Protein AF-A0A418GSA9-F1 (afdb_monomer_lite)

Radius of gyration: 34.14 Å; chains: 1; bounding box: 65×66×80 Å

Sequence (102 aa):
MEKENITLDPRSSFTPSSSADIPVPPDGLVQRSTRIKRIQTTAMLLLFFAAVINYLDRSSLSVANLTIREELGLSATEIGALLSVFSLAYGIAQLPCGPLLD

Foldseek 3Di:
DDDDDPPPDPPPPPDPPPPVPPPPPPPPPCPPPPVNVVVVVVVVVVVVVVVVVVVCVLVCLVVVLVVCCVVVVDDPVVSVVVNVVVVVVVVVVCVVVVVVVD

Organism: Escherichia coli (NCBI:txid562)

Structure (mmCIF, N/CA/C/O backbone):
data_AF-A0A418GSA9-F1
#
_entry.id   AF-A0A418GSA9-F1
#
loop_
_atom_site.group_PDB
_atom_site.id
_atom_site.type_symbol
_atom_site.label_atom_id
_atom_site.label_alt_id
_atom_site.label_comp_id
_atom_site.label_asym_id
_atom_site.label_entity_id
_atom_site.label_seq_id
_atom_site.pdbx_PDB_ins_code
_atom_site.Cartn_x
_atom_site.Cartn_y
_atom_site.Cartn_z
_atom_site.occupancy
_atom_site.B_iso_or_equiv
_atom_site.auth_seq_id
_atom_site.auth_comp_id
_atom_site.auth_asym_id
_atom_site.auth_atom_id
_atom_site.pdbx_PDB_model_num
ATOM 1 N N . MET A 1 1 ? 45.984 55.082 -46.504 1.00 47.91 1 MET A N 1
ATOM 2 C CA . MET A 1 1 ? 45.108 54.362 -45.553 1.00 47.91 1 MET A CA 1
ATOM 3 C C . MET A 1 1 ? 43.956 53.827 -46.385 1.00 47.91 1 MET A C 1
ATOM 5 O O . MET A 1 1 ? 42.932 54.482 -46.522 1.00 47.91 1 MET A O 1
ATOM 9 N N . GLU A 1 2 ? 44.235 52.751 -47.119 1.00 48.28 2 GLU A N 1
ATOM 10 C CA . GLU A 1 2 ? 43.437 52.297 -48.262 1.00 48.28 2 GLU A CA 1
ATOM 11 C C . GLU A 1 2 ? 42.795 50.949 -47.935 1.00 48.28 2 GLU A C 1
ATOM 13 O O . GLU A 1 2 ? 43.382 50.121 -47.245 1.00 48.28 2 GLU A O 1
ATOM 18 N N . LYS A 1 3 ? 41.531 50.845 -48.332 1.00 48.69 3 LYS A N 1
ATOM 19 C CA . LYS A 1 3 ? 40.475 49.972 -47.822 1.00 48.69 3 LYS A CA 1
ATOM 20 C C . LYS A 1 3 ? 40.760 48.498 -48.132 1.00 48.69 3 LYS A C 1
ATOM 22 O O . LYS A 1 3 ? 41.069 48.176 -49.276 1.00 48.69 3 LYS A O 1
ATOM 27 N N . GLU A 1 4 ? 40.601 47.610 -47.146 1.00 54.16 4 GLU A N 1
ATOM 28 C CA . GLU A 1 4 ? 40.565 46.165 -47.399 1.00 54.16 4 GLU A CA 1
ATOM 29 C C . GLU A 1 4 ? 39.392 45.850 -48.329 1.00 54.16 4 GLU A C 1
ATOM 31 O O . GLU A 1 4 ? 38.221 45.978 -47.967 1.00 54.16 4 GLU A O 1
ATOM 36 N N . ASN A 1 5 ? 39.722 45.485 -49.563 1.00 46.69 5 ASN A N 1
ATOM 37 C CA . ASN A 1 5 ? 38.754 45.049 -50.548 1.00 46.69 5 ASN A CA 1
ATOM 38 C C . ASN A 1 5 ? 38.478 43.564 -50.296 1.00 46.69 5 ASN A C 1
ATOM 40 O O . ASN A 1 5 ? 39.300 42.706 -50.611 1.00 46.69 5 ASN A O 1
ATOM 44 N N . ILE A 1 6 ? 37.334 43.281 -49.676 1.00 60.81 6 ILE A N 1
ATOM 45 C CA . ILE A 1 6 ? 36.838 41.927 -49.432 1.00 60.81 6 ILE A CA 1
ATOM 46 C C . ILE A 1 6 ? 36.522 41.299 -50.792 1.00 60.81 6 ILE A C 1
ATOM 48 O O . ILE A 1 6 ? 35.503 41.600 -51.416 1.00 60.81 6 ILE A O 1
ATOM 52 N N . THR A 1 7 ? 37.416 40.439 -51.268 1.00 56.50 7 THR A N 1
ATOM 53 C CA . THR A 1 7 ? 37.188 39.594 -52.439 1.00 56.50 7 THR A CA 1
ATOM 54 C C . THR A 1 7 ? 36.113 38.570 -52.077 1.00 56.50 7 THR A C 1
ATOM 56 O O . THR A 1 7 ? 36.385 37.575 -51.412 1.00 56.50 7 THR A O 1
ATOM 59 N N . LEU A 1 8 ? 34.865 38.840 -52.461 1.00 55.78 8 LEU A N 1
ATOM 60 C CA . LEU A 1 8 ? 33.783 37.863 -52.387 1.00 55.78 8 LEU A CA 1
ATOM 61 C C . LEU A 1 8 ? 34.070 36.765 -53.416 1.00 55.78 8 LEU A C 1
ATOM 63 O O . LEU A 1 8 ? 33.892 36.972 -54.617 1.00 55.78 8 LEU A O 1
ATOM 67 N N . ASP A 1 9 ? 34.551 35.616 -52.943 1.00 59.00 9 ASP A N 1
ATOM 68 C CA . ASP A 1 9 ? 34.754 34.425 -53.764 1.00 59.00 9 ASP A CA 1
ATOM 69 C C . ASP A 1 9 ? 33.434 34.024 -54.457 1.00 59.00 9 ASP A C 1
ATOM 71 O O . ASP A 1 9 ? 32.467 33.673 -53.775 1.00 59.00 9 ASP A O 1
ATOM 75 N N . PRO A 1 10 ? 33.361 33.986 -55.804 1.00 59.09 10 PRO A N 1
ATOM 76 C CA . PRO A 1 10 ? 32.141 33.631 -56.544 1.00 59.09 10 PRO A CA 1
ATOM 77 C C . PRO A 1 10 ? 31.762 32.141 -56.470 1.00 59.09 10 PRO A C 1
ATOM 79 O O . PRO A 1 10 ? 30.932 31.672 -57.248 1.00 59.09 10 PRO A O 1
ATOM 82 N N . ARG A 1 11 ? 32.418 31.361 -55.601 1.00 53.97 11 ARG A N 1
ATOM 83 C CA . ARG A 1 11 ? 32.346 29.892 -55.568 1.00 53.97 11 ARG A CA 1
ATOM 84 C C . ARG A 1 11 ? 31.685 29.304 -54.323 1.00 53.97 11 ARG A C 1
ATOM 86 O O . ARG A 1 11 ? 31.707 28.089 -54.160 1.00 53.97 11 ARG A O 1
ATOM 93 N N . SER A 1 12 ? 31.030 30.104 -53.486 1.00 59.03 12 SER A N 1
ATOM 94 C CA . SER A 1 12 ? 30.140 29.571 -52.447 1.00 59.03 12 SER A CA 1
ATOM 95 C C . SER A 1 12 ? 28.735 29.320 -53.008 1.00 59.03 12 SER A C 1
ATOM 97 O O . SER A 1 12 ? 27.748 29.942 -52.621 1.00 59.03 12 SER A O 1
ATOM 99 N N . SER A 1 13 ? 28.618 28.380 -53.949 1.00 58.56 13 SER A N 1
ATOM 100 C CA . SER A 1 13 ? 27.308 27.840 -54.310 1.00 58.56 13 SER A CA 1
ATOM 101 C C . SER A 1 13 ? 26.750 27.081 -53.105 1.00 58.56 13 SER A C 1
ATOM 103 O O . SER A 1 13 ? 27.190 25.970 -52.811 1.00 58.56 13 SER A O 1
ATOM 105 N N . PHE A 1 14 ? 25.799 27.690 -52.395 1.00 59.94 14 PHE A N 1
ATOM 106 C CA . PHE A 1 14 ? 24.981 27.012 -51.395 1.00 59.94 14 PHE A CA 1
ATOM 107 C C . PHE A 1 14 ? 24.135 25.962 -52.125 1.00 59.94 14 PHE A C 1
ATOM 109 O O . PHE A 1 14 ? 23.071 26.260 -52.663 1.00 59.94 14 PHE A O 1
ATOM 116 N N . THR A 1 15 ? 24.625 24.727 -52.198 1.00 63.91 15 THR A N 1
ATOM 117 C CA . THR A 1 15 ? 23.783 23.577 -52.518 1.00 63.91 15 THR A CA 1
ATOM 118 C C . THR A 1 15 ? 22.862 23.364 -51.320 1.00 63.91 15 THR A C 1
ATOM 120 O O . THR A 1 15 ? 23.374 23.075 -50.234 1.00 63.91 15 THR A O 1
ATOM 123 N N . PRO A 1 16 ? 21.532 23.518 -51.450 1.00 59.59 16 PRO A N 1
ATOM 124 C CA . PRO A 1 16 ? 20.638 23.120 -50.381 1.00 59.59 16 PRO A CA 1
ATOM 125 C C . PRO A 1 16 ? 20.785 21.604 -50.257 1.00 59.59 16 PRO A C 1
ATOM 127 O O . PRO A 1 16 ? 20.367 20.861 -51.142 1.00 59.59 16 PRO A O 1
ATOM 130 N N . SER A 1 17 ? 21.464 21.152 -49.203 1.00 59.19 17 SER A N 1
ATOM 131 C CA . SER A 1 17 ? 21.478 19.748 -48.806 1.00 59.19 17 SER A CA 1
ATOM 132 C C . SER A 1 17 ? 20.024 19.318 -48.686 1.00 59.19 17 SER A C 1
ATOM 134 O O . SER A 1 17 ? 19.327 19.755 -47.770 1.00 59.19 17 SER A O 1
ATOM 136 N N . SER A 1 18 ? 19.560 18.531 -49.655 1.00 62.50 18 SER A N 1
ATOM 137 C CA . SER A 1 18 ? 18.223 17.963 -49.683 1.00 62.50 18 SER A CA 1
ATOM 138 C C . SER A 1 18 ? 17.946 17.315 -48.330 1.00 62.50 18 SER A C 1
ATOM 140 O O . SER A 1 18 ? 18.618 16.367 -47.931 1.00 62.50 18 SER A O 1
ATOM 142 N N . SER A 1 19 ? 16.956 17.830 -47.605 1.00 60.06 19 SER A N 1
ATOM 143 C CA . SER A 1 19 ? 16.462 17.245 -46.353 1.00 60.06 19 SER A CA 1
ATOM 144 C C . SER A 1 19 ? 15.835 15.856 -46.550 1.00 60.06 19 SER A C 1
ATOM 146 O O . SER A 1 19 ? 15.386 15.249 -45.582 1.00 60.06 19 SER A O 1
ATOM 148 N N . ALA A 1 20 ? 15.811 15.347 -47.788 1.00 61.09 20 ALA A N 1
ATOM 149 C CA . ALA A 1 20 ? 15.297 14.035 -48.157 1.00 61.09 20 ALA A CA 1
ATOM 150 C C . ALA A 1 20 ? 16.267 12.872 -47.874 1.00 61.09 20 ALA A C 1
ATOM 152 O O . ALA A 1 20 ? 15.829 11.726 -47.903 1.00 61.09 20 ALA A O 1
ATOM 153 N N . ASP A 1 21 ? 17.541 13.144 -47.566 1.00 61.12 21 ASP A N 1
ATOM 154 C CA . ASP A 1 21 ? 18.547 12.096 -47.328 1.00 61.12 21 ASP A CA 1
ATOM 155 C C . ASP A 1 21 ? 18.771 11.770 -45.845 1.00 61.12 21 ASP A C 1
ATOM 157 O O . ASP A 1 21 ? 19.687 11.016 -45.523 1.00 61.12 21 ASP A O 1
ATOM 161 N N . ILE A 1 22 ? 17.951 12.290 -44.919 1.00 67.00 22 ILE A N 1
ATOM 162 C CA . ILE A 1 22 ? 17.974 11.775 -43.544 1.00 67.00 22 ILE A CA 1
ATOM 163 C C . ILE A 1 22 ? 17.306 10.399 -43.569 1.00 67.00 22 ILE A C 1
ATOM 165 O O . ILE A 1 22 ? 16.090 10.330 -43.768 1.00 67.00 22 ILE A O 1
ATOM 169 N N . PRO A 1 23 ? 18.050 9.296 -43.350 1.00 68.81 23 PRO A N 1
ATOM 170 C CA . PRO A 1 23 ? 17.449 7.982 -43.257 1.00 68.81 23 PRO A CA 1
ATOM 171 C C . PRO A 1 23 ? 16.645 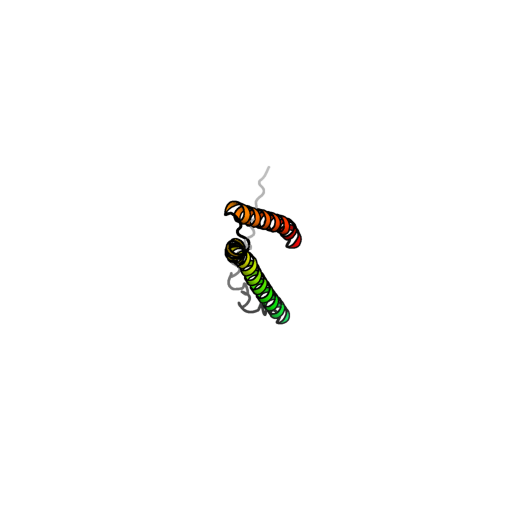7.982 -41.960 1.00 68.81 23 PRO A C 1
ATOM 173 O O . PRO A 1 23 ? 17.207 7.865 -40.871 1.00 68.81 23 PRO A O 1
ATOM 176 N N . VAL A 1 24 ? 15.333 8.189 -42.062 1.00 70.88 24 VAL A N 1
ATOM 177 C CA . VAL A 1 24 ? 14.428 7.985 -40.934 1.00 70.88 24 VAL A CA 1
ATOM 178 C C . VAL A 1 24 ? 14.549 6.504 -40.581 1.00 70.88 24 VAL A C 1
ATOM 180 O O . VAL A 1 24 ? 14.290 5.660 -41.447 1.00 70.88 24 VAL A O 1
ATOM 183 N N . PRO A 1 25 ? 15.005 6.156 -39.364 1.00 70.88 25 PRO A N 1
ATOM 184 C CA . PRO A 1 25 ? 15.058 4.767 -38.947 1.00 70.88 25 PRO A CA 1
ATOM 185 C C . PRO A 1 25 ? 13.658 4.172 -39.127 1.00 70.88 25 PRO A C 1
ATOM 187 O O . PRO A 1 25 ? 12.695 4.805 -38.697 1.00 70.88 25 PRO A O 1
ATOM 190 N N . PRO A 1 26 ? 13.504 3.001 -39.765 1.00 71.12 26 PRO A N 1
ATOM 191 C CA . PRO A 1 26 ? 12.190 2.397 -39.904 1.00 71.12 26 PRO A CA 1
ATOM 192 C C . PRO A 1 26 ? 11.600 2.179 -38.507 1.00 71.12 26 PRO A C 1
ATOM 194 O O . PRO A 1 26 ? 12.207 1.503 -37.666 1.00 71.12 26 PRO A O 1
ATOM 197 N N . ASP A 1 27 ? 10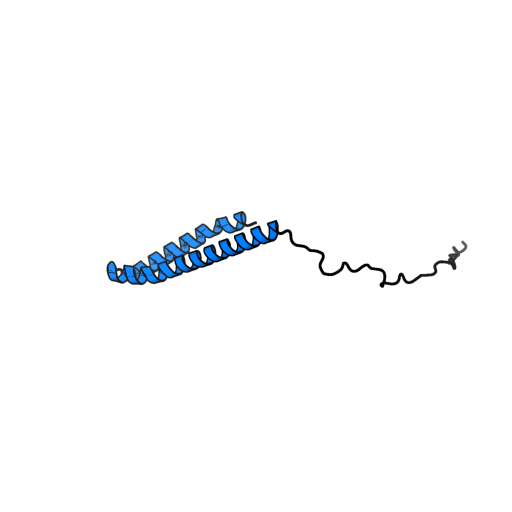.434 2.779 -38.259 1.00 66.00 27 ASP A N 1
ATOM 198 C CA . ASP A 1 27 ? 9.654 2.581 -37.041 1.00 66.00 27 ASP A CA 1
ATOM 199 C C . ASP A 1 27 ? 9.397 1.079 -36.871 1.00 66.00 27 ASP A C 1
ATOM 201 O O . ASP A 1 27 ? 8.585 0.480 -37.574 1.00 66.00 27 ASP A O 1
ATOM 205 N N . GLY A 1 28 ? 10.146 0.432 -35.973 1.00 62.94 28 GLY A N 1
ATOM 206 C CA . GLY A 1 28 ? 10.003 -1.010 -35.751 1.00 62.94 28 GLY A CA 1
ATOM 207 C C . GLY A 1 28 ? 11.225 -1.768 -35.240 1.00 62.94 28 GLY A C 1
ATOM 208 O O . GLY A 1 28 ? 11.080 -2.924 -34.849 1.00 62.94 28 GLY A O 1
ATOM 209 N N . LEU A 1 29 ? 12.416 -1.164 -35.174 1.00 59.22 29 LEU A N 1
ATOM 210 C CA . LEU A 1 29 ? 13.636 -1.897 -34.785 1.00 59.22 29 LEU A CA 1
ATOM 211 C C . LEU A 1 29 ? 13.909 -1.981 -33.274 1.00 59.22 29 LEU A C 1
ATOM 213 O O . LEU A 1 29 ? 14.929 -2.531 -32.862 1.00 59.22 29 LEU A O 1
ATOM 217 N N . VAL A 1 30 ? 12.996 -1.519 -32.414 1.00 61.00 30 VAL A N 1
ATOM 218 C CA . VAL A 1 30 ? 13.095 -1.775 -30.966 1.00 61.00 30 VAL A CA 1
ATOM 219 C C . VAL A 1 30 ? 12.458 -3.128 -30.655 1.00 61.00 30 VAL A C 1
ATOM 221 O O . VAL A 1 30 ? 11.389 -3.236 -30.049 1.00 61.00 30 VAL A O 1
ATOM 224 N N . GLN A 1 31 ? 13.122 -4.202 -31.078 1.00 60.81 31 GLN A N 1
ATOM 225 C CA . GLN A 1 31 ? 12.735 -5.554 -30.699 1.00 60.81 31 GLN A CA 1
ATOM 226 C C . GLN A 1 31 ? 13.069 -5.747 -29.211 1.00 60.81 31 GLN A C 1
ATOM 228 O O . GLN A 1 31 ? 14.167 -6.166 -28.849 1.00 60.81 31 GLN A O 1
ATOM 233 N N . ARG A 1 32 ? 12.136 -5.380 -28.314 1.00 61.94 32 ARG A N 1
ATOM 234 C CA . ARG A 1 32 ? 12.312 -5.575 -26.863 1.00 61.94 32 ARG A CA 1
ATOM 235 C C . ARG A 1 32 ? 12.677 -7.034 -26.598 1.00 61.94 32 ARG A C 1
ATOM 237 O O . ARG A 1 32 ? 11.873 -7.927 -26.877 1.00 61.94 32 ARG A O 1
ATOM 244 N N . SER A 1 33 ? 13.868 -7.247 -26.037 1.00 73.31 33 SER A N 1
ATOM 245 C CA . SER A 1 33 ? 14.385 -8.568 -25.678 1.00 73.31 33 SER A CA 1
ATOM 246 C C . SER A 1 33 ? 13.331 -9.369 -24.907 1.00 73.31 33 SER A C 1
ATOM 248 O O . SER A 1 33 ? 12.698 -8.864 -23.975 1.00 73.31 33 SER A O 1
ATOM 250 N N . THR A 1 34 ? 13.130 -10.631 -25.283 1.00 75.25 34 THR A N 1
ATOM 251 C CA . THR A 1 34 ? 12.159 -11.540 -24.647 1.00 75.25 34 THR A CA 1
ATOM 252 C C . THR A 1 34 ? 12.391 -11.675 -23.141 1.00 75.25 34 THR A C 1
ATOM 254 O O . THR A 1 34 ? 11.432 -11.822 -22.382 1.00 75.25 34 THR A O 1
ATOM 257 N N . ARG A 1 35 ? 13.644 -11.538 -22.684 1.00 75.94 35 ARG A N 1
ATOM 258 C CA . ARG A 1 35 ? 14.005 -11.490 -21.260 1.00 75.94 35 ARG A CA 1
ATOM 259 C C . ARG A 1 35 ? 13.418 -10.261 -20.558 1.00 75.94 35 ARG A C 1
ATOM 261 O O . ARG A 1 35 ? 12.875 -10.396 -19.468 1.00 75.94 35 ARG A O 1
ATOM 268 N N . ILE A 1 36 ? 13.485 -9.088 -21.196 1.00 82.69 36 ILE A N 1
ATOM 269 C CA . ILE A 1 36 ? 12.931 -7.829 -20.667 1.00 82.69 36 ILE A CA 1
ATOM 270 C C . ILE A 1 36 ? 11.410 -7.927 -20.568 1.00 82.69 36 ILE A C 1
ATOM 272 O O . ILE A 1 36 ? 10.846 -7.552 -19.544 1.00 82.69 36 ILE A O 1
ATOM 276 N N . LYS A 1 37 ? 10.749 -8.494 -21.588 1.00 83.06 37 LYS A N 1
ATOM 277 C CA . LYS A 1 37 ? 9.298 -8.730 -21.544 1.00 83.06 37 LYS A CA 1
ATOM 278 C C . LYS A 1 37 ? 8.909 -9.622 -20.365 1.00 83.06 37 LYS A C 1
ATOM 280 O O . LYS A 1 37 ? 8.006 -9.261 -19.628 1.00 83.06 37 LYS A O 1
ATOM 285 N N . ARG A 1 38 ? 9.621 -10.734 -20.138 1.00 83.94 38 ARG A N 1
ATOM 286 C CA . ARG A 1 38 ? 9.354 -11.627 -18.994 1.00 83.94 38 ARG A CA 1
ATOM 287 C C . ARG A 1 38 ? 9.516 -10.912 -17.655 1.00 83.94 38 ARG A C 1
ATOM 289 O O . ARG A 1 38 ? 8.626 -11.011 -16.825 1.00 83.94 38 ARG A O 1
ATOM 296 N N . ILE A 1 39 ? 10.603 -10.161 -17.468 1.00 90.56 39 ILE A N 1
ATOM 297 C CA . ILE A 1 39 ? 10.837 -9.404 -16.228 1.00 90.56 39 ILE A CA 1
ATOM 298 C C . ILE A 1 39 ? 9.733 -8.362 -16.012 1.00 90.56 39 ILE A C 1
ATOM 300 O O . ILE A 1 39 ? 9.202 -8.274 -14.911 1.00 90.56 39 ILE A O 1
ATOM 304 N N . GLN A 1 40 ? 9.335 -7.623 -17.053 1.00 88.19 40 GLN A N 1
ATOM 305 C CA . GLN A 1 40 ? 8.233 -6.660 -16.965 1.00 88.19 40 GLN A CA 1
ATOM 306 C C . GLN A 1 40 ? 6.902 -7.329 -16.630 1.00 88.19 40 GLN A C 1
ATOM 308 O O . GLN A 1 40 ? 6.188 -6.844 -15.761 1.00 88.19 40 GLN A O 1
ATOM 313 N N . THR A 1 41 ? 6.571 -8.449 -17.274 1.00 91.56 41 THR A N 1
ATOM 314 C CA . THR A 1 41 ? 5.336 -9.184 -16.982 1.00 91.56 41 THR A CA 1
ATOM 315 C C . THR A 1 41 ? 5.331 -9.715 -15.550 1.00 91.56 41 THR A C 1
ATOM 317 O O . THR A 1 41 ? 4.330 -9.560 -14.856 1.00 91.56 41 THR A O 1
ATOM 320 N N . THR A 1 42 ? 6.447 -10.273 -15.072 1.00 92.25 42 THR A N 1
ATOM 321 C CA . THR A 1 42 ? 6.571 -10.721 -13.679 1.00 92.25 42 THR A CA 1
ATOM 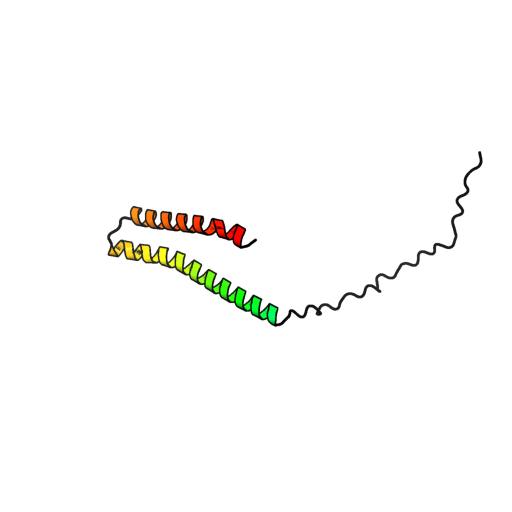322 C C . THR A 1 42 ? 6.454 -9.551 -12.706 1.00 92.25 42 THR A C 1
ATOM 324 O O . THR A 1 42 ? 5.714 -9.653 -11.734 1.00 92.25 42 THR A O 1
ATOM 327 N N . ALA A 1 43 ? 7.117 -8.424 -12.976 1.00 92.88 43 ALA A N 1
ATOM 328 C CA . ALA A 1 43 ? 7.014 -7.227 -12.148 1.00 92.88 43 ALA A CA 1
ATOM 329 C C . ALA A 1 43 ? 5.575 -6.693 -12.104 1.00 92.88 43 ALA A C 1
ATOM 331 O O . ALA A 1 43 ? 5.068 -6.427 -11.023 1.00 92.88 43 ALA A O 1
ATOM 332 N N . MET A 1 44 ? 4.880 -6.608 -13.244 1.00 93.75 44 MET A N 1
ATOM 333 C CA . MET A 1 44 ? 3.477 -6.179 -13.285 1.00 93.75 44 MET A CA 1
ATOM 334 C C . MET A 1 44 ? 2.561 -7.119 -12.502 1.00 93.75 44 MET A C 1
ATOM 336 O O . MET A 1 44 ? 1.690 -6.639 -11.786 1.00 93.75 44 MET A O 1
ATOM 340 N N . LEU A 1 45 ? 2.764 -8.436 -12.596 1.00 95.81 45 LEU A N 1
ATOM 341 C CA . LEU A 1 45 ? 2.006 -9.400 -11.796 1.00 95.81 45 LEU A CA 1
ATOM 342 C C . LEU A 1 45 ? 2.279 -9.222 -10.301 1.00 95.81 45 LEU A C 1
ATOM 344 O O . LEU A 1 45 ? 1.338 -9.182 -9.515 1.00 95.81 45 LEU A O 1
ATOM 348 N N . LEU A 1 46 ? 3.544 -9.068 -9.908 1.00 94.81 46 LEU A N 1
ATOM 349 C CA . LEU A 1 46 ? 3.917 -8.833 -8.513 1.00 94.81 46 LEU A CA 1
ATOM 350 C C . LEU A 1 46 ? 3.322 -7.526 -7.981 1.00 94.81 46 LEU A C 1
ATOM 352 O O . LEU A 1 46 ? 2.741 -7.532 -6.902 1.00 94.81 46 LEU A O 1
ATOM 356 N N . LEU A 1 47 ? 3.400 -6.432 -8.744 1.00 92.44 47 LEU A N 1
ATOM 357 C CA . LEU A 1 47 ? 2.769 -5.157 -8.393 1.00 92.44 47 LEU A CA 1
ATOM 358 C C . LEU A 1 47 ? 1.245 -5.276 -8.313 1.00 92.44 47 LEU A C 1
ATOM 360 O O . LEU A 1 47 ? 0.641 -4.699 -7.415 1.00 92.44 47 LEU A O 1
ATOM 364 N N . PHE A 1 48 ? 0.621 -6.036 -9.213 1.00 94.38 48 PHE A N 1
ATOM 365 C CA . PHE A 1 48 ? -0.817 -6.282 -9.180 1.00 94.38 48 PHE A CA 1
ATOM 366 C C . PHE A 1 48 ? -1.226 -7.022 -7.904 1.00 94.38 48 PHE A C 1
ATOM 368 O O . PHE A 1 48 ? -2.116 -6.566 -7.192 1.00 94.38 48 PHE A O 1
ATOM 375 N N . PHE A 1 49 ? -0.547 -8.120 -7.565 1.00 95.38 49 PHE A N 1
ATOM 376 C CA . PHE A 1 49 ? -0.823 -8.844 -6.324 1.00 95.38 49 PHE A CA 1
ATOM 377 C C . PHE A 1 49 ? -0.509 -8.006 -5.087 1.00 95.38 49 PHE A C 1
ATOM 379 O O . PHE A 1 49 ? -1.298 -8.012 -4.148 1.00 95.38 49 PHE A O 1
ATOM 386 N N . ALA A 1 50 ? 0.586 -7.245 -5.095 1.00 90.62 50 ALA A N 1
ATOM 387 C CA . ALA A 1 50 ? 0.904 -6.315 -4.020 1.00 90.62 50 ALA A CA 1
ATOM 388 C C . ALA A 1 50 ? -0.216 -5.281 -3.836 1.00 90.62 50 ALA A C 1
ATOM 390 O O . ALA A 1 50 ? -0.637 -5.043 -2.710 1.00 90.62 50 ALA A O 1
ATOM 391 N N . ALA A 1 51 ? -0.757 -4.729 -4.925 1.00 88.56 51 ALA A N 1
ATOM 392 C CA . ALA A 1 51 ? -1.884 -3.802 -4.879 1.00 88.56 51 ALA A CA 1
ATOM 393 C C . ALA A 1 51 ? -3.167 -4.465 -4.350 1.00 88.56 51 ALA A C 1
ATOM 395 O O . ALA A 1 51 ? -3.859 -3.878 -3.520 1.00 88.56 51 ALA A O 1
ATOM 396 N N . VAL A 1 52 ?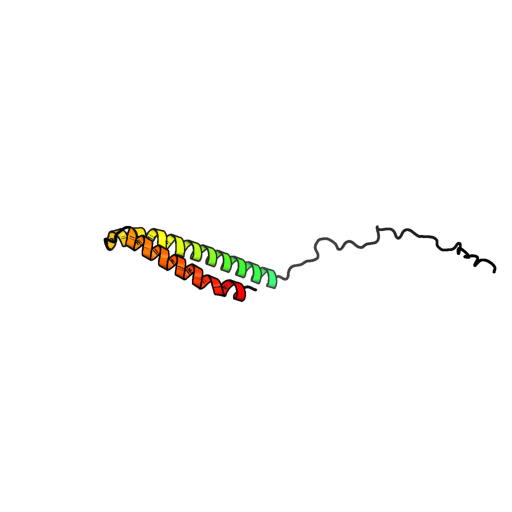 -3.467 -5.698 -4.775 1.00 92.62 52 VAL A N 1
ATOM 397 C CA . VAL A 1 52 ? -4.622 -6.463 -4.274 1.00 92.62 52 VAL A CA 1
ATOM 398 C C . VAL A 1 52 ? -4.486 -6.742 -2.778 1.00 92.62 52 VAL A C 1
ATOM 400 O O . VAL A 1 52 ? -5.420 -6.477 -2.028 1.00 92.62 52 VAL A O 1
ATOM 403 N N . ILE A 1 53 ? -3.331 -7.236 -2.326 1.00 89.50 53 ILE A N 1
ATOM 404 C CA . ILE A 1 53 ? -3.070 -7.506 -0.906 1.00 89.50 53 ILE A CA 1
ATOM 405 C C . ILE A 1 53 ? -3.157 -6.209 -0.103 1.00 89.50 53 ILE A C 1
ATOM 407 O O . ILE A 1 53 ? -3.793 -6.188 0.942 1.00 89.50 53 ILE A O 1
ATOM 411 N N . ASN A 1 54 ? -2.586 -5.116 -0.608 1.00 86.25 54 ASN A N 1
ATOM 412 C CA . ASN A 1 54 ? -2.656 -3.812 0.043 1.00 86.25 54 ASN A CA 1
ATOM 413 C C . ASN A 1 54 ? -4.097 -3.309 0.208 1.00 86.25 54 ASN A C 1
ATOM 415 O O . ASN A 1 54 ? -4.465 -2.765 1.249 1.00 86.25 54 ASN A O 1
ATOM 419 N N . TYR A 1 55 ? -4.929 -3.527 -0.811 1.00 84.50 55 TYR A N 1
ATOM 420 C CA . TYR A 1 55 ? -6.348 -3.206 -0.751 1.00 84.50 55 TYR A CA 1
ATOM 421 C C . TYR A 1 55 ? -7.091 -4.094 0.251 1.00 84.50 55 TYR A C 1
ATOM 423 O O . TYR A 1 55 ? -7.877 -3.592 1.054 1.00 84.50 55 TYR A O 1
ATOM 431 N N . LEU A 1 56 ? -6.819 -5.402 0.233 1.00 82.94 56 LEU A N 1
ATOM 432 C CA . LEU A 1 56 ? -7.417 -6.356 1.161 1.00 82.94 56 LEU A CA 1
ATOM 433 C C . LEU A 1 56 ? -7.000 -6.101 2.605 1.00 82.94 56 LEU A C 1
ATOM 435 O O . LEU A 1 56 ? -7.840 -6.253 3.476 1.00 82.94 56 LEU A O 1
ATOM 439 N N . ASP A 1 57 ? -5.768 -5.684 2.873 1.00 81.62 57 ASP A N 1
ATOM 440 C CA . ASP A 1 57 ? -5.302 -5.328 4.216 1.00 81.62 57 ASP A CA 1
ATOM 441 C C . ASP A 1 57 ? -6.134 -4.166 4.788 1.00 81.62 57 ASP A C 1
ATOM 443 O O . ASP A 1 57 ? -6.764 -4.293 5.839 1.00 81.62 57 ASP A O 1
ATOM 447 N N . ARG A 1 58 ? -6.290 -3.076 4.019 1.00 75.88 58 ARG A N 1
ATOM 448 C CA . ARG A 1 58 ? -7.157 -1.945 4.402 1.00 75.88 58 ARG A CA 1
ATOM 449 C C . ARG A 1 58 ? -8.636 -2.321 4.507 1.00 75.88 58 ARG A C 1
ATOM 451 O O . ARG A 1 58 ? -9.319 -1.872 5.427 1.00 75.88 58 ARG A O 1
ATOM 458 N N . SER A 1 59 ? -9.144 -3.116 3.566 1.00 74.00 59 SER A N 1
ATOM 459 C CA . SER A 1 59 ? -10.550 -3.532 3.533 1.00 74.00 59 SER A CA 1
ATOM 460 C C . SER A 1 59 ? -10.878 -4.487 4.680 1.00 74.00 59 SER A C 1
ATOM 462 O O . SER A 1 59 ? -11.871 -4.288 5.375 1.00 74.00 59 SER A O 1
ATOM 464 N N . SER A 1 60 ? -10.009 -5.462 4.940 1.00 71.44 60 SER A N 1
ATOM 465 C CA . SER A 1 60 ? -10.168 -6.431 6.022 1.00 71.44 60 SER A CA 1
ATOM 466 C C . SER A 1 60 ? -10.103 -5.744 7.370 1.00 71.44 60 SER A C 1
ATOM 468 O O . SER A 1 60 ? -10.929 -6.050 8.212 1.00 71.44 60 SER A O 1
ATOM 470 N N . LEU A 1 61 ? -9.219 -4.764 7.581 1.00 71.00 61 LEU A N 1
ATOM 471 C CA . LEU A 1 61 ? -9.228 -4.001 8.831 1.00 71.00 61 LEU A CA 1
ATOM 472 C C . LEU A 1 61 ? -10.494 -3.164 9.005 1.00 71.00 61 LEU A C 1
ATOM 474 O O . LEU A 1 61 ? -11.038 -3.113 10.103 1.00 71.00 61 LEU A O 1
ATOM 478 N N . SER A 1 62 ? -11.008 -2.560 7.932 1.00 67.12 62 SER A N 1
ATOM 479 C CA . SER A 1 62 ? -12.277 -1.826 7.983 1.00 67.12 62 SER A CA 1
ATOM 480 C C . SER A 1 62 ? -13.482 -2.733 8.272 1.00 67.12 62 SER A C 1
ATOM 482 O O . SER A 1 62 ? -14.418 -2.297 8.939 1.00 67.12 62 SER A O 1
ATOM 484 N N . VAL A 1 63 ? -13.485 -3.968 7.762 1.00 64.50 63 VAL A N 1
ATOM 485 C CA . VAL A 1 63 ? -14.603 -4.922 7.884 1.00 64.50 63 VAL A CA 1
ATOM 486 C C . VAL A 1 63 ? -14.503 -5.744 9.173 1.00 64.50 63 VAL A C 1
ATOM 488 O O . VAL A 1 63 ? -15.477 -5.860 9.917 1.00 64.50 63 VAL A O 1
ATOM 491 N N . ALA A 1 64 ? -13.318 -6.267 9.484 1.00 68.12 64 ALA A N 1
ATOM 492 C CA . ALA A 1 64 ? -13.053 -7.034 10.694 1.00 68.12 64 ALA A CA 1
ATOM 493 C C . ALA A 1 64 ? -13.210 -6.172 11.946 1.00 68.12 64 ALA A C 1
ATOM 495 O O . ALA A 1 64 ? -13.767 -6.666 12.916 1.00 68.12 64 ALA A O 1
ATOM 496 N N . ASN A 1 65 ? -12.846 -4.881 11.933 1.00 64.50 65 ASN A N 1
ATOM 497 C CA . ASN A 1 65 ? -13.133 -4.014 13.082 1.00 64.50 65 ASN A CA 1
ATOM 498 C C . ASN A 1 65 ? -14.629 -3.887 13.375 1.00 64.50 65 ASN A C 1
ATOM 500 O O . ASN A 1 65 ? -14.998 -3.741 14.535 1.00 64.50 65 ASN A O 1
ATOM 504 N N . LEU A 1 66 ? -15.496 -3.955 12.361 1.00 62.97 66 LEU A N 1
ATOM 505 C CA . LEU A 1 66 ? -16.942 -3.936 12.577 1.00 62.97 66 LEU A CA 1
ATOM 506 C C . LEU A 1 66 ? -17.408 -5.212 13.299 1.00 62.97 66 LEU A C 1
ATOM 508 O O . LEU A 1 66 ? -18.212 -5.135 14.220 1.00 62.97 66 LEU A O 1
ATOM 512 N N . THR A 1 67 ? -16.827 -6.357 12.929 1.00 64.25 67 THR A N 1
ATOM 513 C CA . THR A 1 67 ? -17.136 -7.675 13.514 1.00 64.25 67 THR A CA 1
ATOM 514 C C . THR A 1 67 ? -16.551 -7.818 14.926 1.00 64.25 67 THR A C 1
ATOM 516 O O . THR A 1 67 ? -17.244 -8.209 15.857 1.00 64.25 67 THR A O 1
ATOM 519 N N . ILE A 1 68 ? -15.293 -7.408 15.125 1.00 64.50 68 ILE A N 1
ATOM 520 C CA . ILE A 1 68 ? -14.599 -7.411 16.424 1.00 64.50 68 ILE A CA 1
ATOM 521 C C . ILE A 1 68 ? -15.323 -6.509 17.429 1.00 64.50 68 ILE A C 1
ATOM 523 O O . ILE A 1 68 ? -15.367 -6.814 18.618 1.00 64.50 68 ILE A O 1
ATOM 527 N N . ARG A 1 69 ? -15.915 -5.404 16.967 1.00 65.88 69 ARG A N 1
ATOM 528 C CA . ARG A 1 69 ? -16.706 -4.519 17.821 1.00 65.88 69 ARG A CA 1
ATOM 529 C C . ARG A 1 69 ? -17.934 -5.218 18.403 1.00 65.88 69 ARG A C 1
ATOM 531 O O . ARG A 1 69 ? -18.216 -5.028 19.583 1.00 65.88 69 ARG A O 1
ATOM 538 N N . GLU A 1 70 ? -18.645 -5.995 17.589 1.00 65.00 70 GLU A N 1
ATOM 539 C CA . GLU A 1 70 ? -19.807 -6.770 18.039 1.00 65.00 70 GLU A CA 1
ATOM 540 C C . GLU A 1 70 ? -19.395 -7.926 18.954 1.00 65.00 70 GLU A C 1
ATOM 542 O O . GLU A 1 70 ? -20.038 -8.135 19.980 1.00 65.00 70 GLU A O 1
ATOM 547 N N . GLU A 1 71 ? -18.298 -8.625 18.645 1.00 69.62 71 GLU A N 1
ATOM 548 C CA . GLU A 1 71 ? -17.870 -9.786 19.437 1.00 69.62 71 GLU A CA 1
ATOM 549 C C . GLU A 1 71 ? -17.174 -9.429 20.760 1.00 69.62 71 GLU A C 1
ATOM 551 O O . GLU A 1 71 ? -17.316 -10.156 21.742 1.00 69.62 71 GLU A O 1
ATOM 556 N N . LEU A 1 72 ? -16.445 -8.309 20.824 1.00 71.62 72 LEU A N 1
ATOM 557 C CA . LEU A 1 72 ? -15.738 -7.861 22.036 1.00 71.62 72 LEU A CA 1
ATOM 558 C C . LEU A 1 72 ? -16.480 -6.764 22.816 1.00 71.62 72 LEU A C 1
ATOM 560 O O . LEU A 1 72 ? -15.991 -6.319 23.853 1.00 71.62 72 LEU A O 1
ATOM 564 N N . GLY A 1 73 ? -17.640 -6.306 22.336 1.00 72.12 73 GLY A N 1
ATOM 565 C CA . GLY A 1 73 ? -18.431 -5.260 22.995 1.00 72.12 73 GLY A CA 1
ATOM 566 C C . GLY A 1 73 ? -17.749 -3.886 23.037 1.00 72.12 73 GLY A C 1
ATOM 567 O O . GLY A 1 73 ? -18.049 -3.077 23.915 1.00 72.12 73 GLY A O 1
ATOM 568 N N . LEU A 1 74 ? -16.821 -3.619 22.114 1.00 75.62 74 LEU A N 1
ATOM 569 C CA . LEU A 1 74 ? -16.028 -2.389 22.105 1.00 75.62 74 LEU A CA 1
ATOM 570 C C . LEU A 1 74 ? -16.882 -1.165 21.737 1.00 75.62 74 LEU A C 1
ATOM 572 O O . LEU A 1 74 ? -17.759 -1.193 20.863 1.00 75.62 74 LEU A O 1
ATOM 576 N N . SER A 1 75 ? -16.592 -0.040 22.384 1.00 77.06 75 SER A N 1
ATOM 577 C CA . SER A 1 75 ? -17.204 1.246 22.066 1.00 77.06 75 SER A CA 1
ATOM 578 C C . SER A 1 75 ? -16.724 1.772 20.702 1.00 77.06 75 SER A C 1
ATOM 580 O O . SER A 1 75 ? -15.683 1.379 20.170 1.00 77.06 75 SER A O 1
ATOM 582 N N . ALA A 1 76 ? -17.476 2.709 20.114 1.00 75.69 76 ALA A N 1
ATOM 583 C CA . ALA A 1 76 ? -17.100 3.329 18.837 1.00 75.69 76 ALA A CA 1
ATOM 584 C C . ALA A 1 76 ? -15.721 4.008 18.882 1.00 75.69 76 ALA A C 1
ATOM 586 O O . ALA A 1 76 ? -14.993 4.003 17.889 1.00 75.69 76 ALA A O 1
ATOM 587 N N . THR A 1 77 ? -15.364 4.567 20.038 1.00 83.06 77 THR A N 1
ATOM 588 C CA . THR A 1 77 ? -14.112 5.293 20.257 1.00 83.06 77 THR A CA 1
ATOM 589 C C . THR A 1 77 ? -12.899 4.365 20.207 1.00 83.06 77 THR A C 1
ATOM 591 O O . THR A 1 77 ? -11.881 4.724 19.623 1.00 83.06 77 THR A O 1
ATOM 594 N N . GLU A 1 78 ? -13.006 3.155 20.760 1.00 79.94 78 GLU A N 1
ATOM 595 C CA . GLU A 1 78 ? -11.903 2.182 20.803 1.00 79.94 78 GLU A CA 1
ATOM 596 C C . GLU A 1 78 ? -11.586 1.618 19.414 1.00 79.94 78 GLU A C 1
ATOM 598 O O . GLU A 1 78 ? -10.421 1.526 19.026 1.00 79.94 78 GLU A O 1
ATOM 603 N N . ILE A 1 79 ? -12.620 1.338 18.616 1.00 80.56 79 ILE A N 1
ATOM 604 C CA . ILE A 1 79 ? -12.456 0.953 17.208 1.00 80.56 79 ILE A CA 1
ATOM 605 C C . ILE A 1 79 ? -11.829 2.089 16.393 1.00 80.56 79 ILE A C 1
ATOM 607 O O . ILE A 1 79 ? -10.934 1.846 15.582 1.00 80.56 79 ILE A O 1
ATOM 611 N N . GLY A 1 80 ? -12.255 3.334 16.629 1.00 79.62 80 GLY A N 1
ATOM 612 C CA . GLY A 1 80 ? -11.644 4.508 16.003 1.00 79.62 80 GLY A CA 1
ATOM 613 C C . GLY A 1 80 ? -10.159 4.645 16.350 1.00 79.62 80 GLY A C 1
ATOM 614 O O . GLY A 1 80 ? -9.339 4.875 15.462 1.00 79.62 80 GLY A O 1
ATOM 615 N N . ALA A 1 81 ? -9.794 4.426 17.616 1.00 83.19 81 ALA A N 1
ATOM 616 C CA . ALA A 1 81 ? -8.407 4.465 18.072 1.00 83.19 81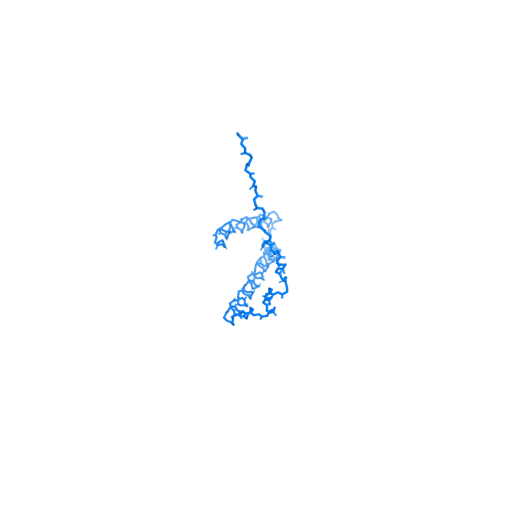 ALA A CA 1
ATOM 617 C C . ALA A 1 81 ? -7.544 3.372 17.417 1.00 83.19 81 ALA A C 1
ATOM 619 O O . ALA A 1 81 ? -6.442 3.669 16.951 1.00 83.19 81 ALA A O 1
ATOM 620 N N . LEU A 1 82 ? -8.055 2.140 17.304 1.00 81.88 82 LEU A N 1
ATOM 621 C CA . LEU A 1 82 ? -7.376 1.040 16.609 1.00 81.88 82 LEU A CA 1
ATOM 622 C C . LEU A 1 82 ? -7.108 1.369 15.132 1.00 81.88 82 LEU A C 1
ATOM 624 O O . LEU A 1 82 ? -5.981 1.204 14.662 1.00 81.88 82 LEU A O 1
ATOM 628 N N . LEU A 1 83 ? -8.108 1.897 14.413 1.00 80.44 83 LEU A N 1
ATOM 629 C CA . LEU A 1 83 ? -7.949 2.320 13.012 1.00 80.44 83 LEU A CA 1
ATOM 630 C C . LEU A 1 83 ? -6.930 3.458 12.862 1.00 80.44 83 LEU A C 1
ATOM 632 O O . LEU A 1 83 ? -6.152 3.474 11.903 1.00 80.44 83 LEU A O 1
ATOM 636 N N . SER A 1 84 ? -6.913 4.398 13.810 1.00 83.50 84 SER A N 1
ATOM 637 C CA . SER A 1 84 ? -5.958 5.509 13.824 1.00 83.50 84 SER A CA 1
ATOM 638 C C . SER A 1 84 ? -4.523 5.034 14.044 1.00 83.50 84 SER A C 1
ATOM 640 O O . SER A 1 84 ? -3.636 5.433 13.290 1.00 83.50 84 SER A O 1
ATOM 642 N N . VAL A 1 85 ? -4.287 4.165 15.034 1.00 87.06 85 VAL A N 1
ATOM 643 C CA . VAL A 1 85 ? -2.953 3.605 15.315 1.00 87.06 85 VAL A CA 1
ATOM 644 C C . VAL A 1 85 ? -2.455 2.775 14.136 1.00 87.06 85 VAL A C 1
ATOM 646 O O . VAL A 1 85 ? -1.301 2.920 13.735 1.00 87.06 85 VAL A O 1
ATOM 649 N N . PHE A 1 86 ? -3.326 1.967 13.529 1.00 82.44 86 PHE A N 1
ATOM 650 C CA . PHE A 1 86 ? -2.987 1.220 12.322 1.00 82.44 86 PHE A CA 1
ATOM 651 C C . PHE A 1 86 ? -2.589 2.141 11.161 1.00 82.44 86 PHE A C 1
ATOM 653 O O . PHE A 1 86 ? -1.533 1.957 10.556 1.00 82.44 86 PHE A O 1
ATOM 660 N N . SER A 1 87 ? -3.399 3.167 10.876 1.00 83.50 87 SER A N 1
ATOM 661 C CA . SER A 1 87 ? -3.123 4.118 9.791 1.00 83.50 87 SER A CA 1
ATOM 662 C C . SER A 1 87 ? -1.808 4.869 10.009 1.00 83.50 87 SER A C 1
ATOM 664 O O . SER A 1 87 ? -1.048 5.079 9.063 1.00 83.50 87 SER A O 1
ATOM 666 N N . LEU A 1 88 ? -1.516 5.238 11.259 1.00 88.56 88 LEU A N 1
ATOM 667 C CA . LEU A 1 88 ? -0.269 5.891 11.643 1.00 88.56 88 LEU A CA 1
ATOM 668 C C . LEU A 1 88 ? 0.942 4.967 11.444 1.00 88.56 88 LEU A C 1
ATOM 670 O O . LEU A 1 88 ? 1.923 5.375 10.823 1.00 88.56 88 LEU A O 1
ATOM 674 N N . ALA A 1 89 ? 0.869 3.721 11.921 1.00 87.69 89 ALA A N 1
ATOM 675 C CA . ALA A 1 89 ? 1.933 2.734 11.744 1.00 87.69 89 ALA A CA 1
ATOM 676 C C . ALA A 1 89 ? 2.204 2.449 10.258 1.00 87.69 89 ALA A C 1
ATOM 678 O O . ALA A 1 89 ? 3.361 2.417 9.837 1.00 87.69 89 ALA A O 1
ATOM 679 N N . TYR A 1 90 ? 1.144 2.321 9.453 1.00 83.88 90 TYR A N 1
ATOM 680 C CA . TYR A 1 90 ? 1.237 2.126 8.006 1.00 83.88 90 TYR A CA 1
ATOM 681 C C . TYR A 1 90 ? 1.924 3.309 7.306 1.00 83.88 90 TYR A C 1
ATOM 683 O O . TYR A 1 90 ? 2.810 3.111 6.476 1.00 83.88 90 TYR A O 1
ATOM 691 N N . GLY A 1 91 ? 1.570 4.543 7.680 1.00 86.56 91 GLY A N 1
ATOM 692 C CA . GLY A 1 91 ? 2.214 5.748 7.152 1.00 86.56 91 GLY A CA 1
ATOM 693 C C . GLY A 1 91 ? 3.707 5.820 7.487 1.00 86.56 91 GLY A C 1
ATOM 694 O O . GLY A 1 91 ? 4.518 6.132 6.617 1.00 86.56 91 GLY A O 1
ATOM 695 N N . ILE A 1 92 ? 4.090 5.466 8.718 1.00 89.81 92 ILE A N 1
ATOM 696 C CA . ILE A 1 92 ? 5.500 5.433 9.145 1.00 89.81 92 ILE A CA 1
ATOM 697 C C . ILE A 1 92 ? 6.278 4.352 8.387 1.00 89.81 92 ILE A C 1
ATOM 699 O O . ILE A 1 92 ? 7.382 4.611 7.910 1.00 89.81 92 ILE A O 1
ATOM 703 N N . ALA A 1 93 ? 5.695 3.162 8.223 1.00 85.62 93 ALA A N 1
ATOM 704 C CA . ALA A 1 93 ? 6.306 2.064 7.476 1.00 85.62 93 ALA A CA 1
ATOM 705 C C . ALA A 1 93 ? 6.540 2.402 5.989 1.00 85.62 93 ALA A C 1
ATOM 707 O O . ALA A 1 93 ? 7.388 1.784 5.348 1.00 85.62 93 ALA A O 1
ATOM 708 N N . GLN A 1 94 ? 5.831 3.398 5.446 1.00 82.56 94 GLN A N 1
ATOM 709 C CA . GLN A 1 94 ? 5.980 3.870 4.067 1.00 82.56 94 GLN A CA 1
ATOM 710 C C . GLN A 1 94 ? 7.182 4.800 3.851 1.00 82.56 94 GLN A C 1
ATOM 712 O O . GLN A 1 94 ? 7.710 4.859 2.743 1.00 82.56 94 GLN A O 1
ATOM 717 N N . LEU A 1 95 ? 7.625 5.524 4.885 1.00 86.94 95 LEU A N 1
ATOM 718 C CA . LEU A 1 95 ? 8.739 6.478 4.802 1.00 86.94 95 LEU A CA 1
ATOM 719 C C . LEU A 1 95 ? 10.032 5.889 4.199 1.00 86.94 95 LEU A C 1
ATOM 721 O O . LEU A 1 95 ? 10.617 6.541 3.333 1.00 86.94 95 LEU A O 1
ATOM 725 N N . PRO A 1 96 ? 10.486 4.675 4.574 1.00 83.62 96 PRO A N 1
ATOM 726 C CA . PRO A 1 96 ? 11.681 4.082 3.976 1.00 83.62 96 PRO A CA 1
ATOM 727 C C . PRO A 1 96 ? 11.492 3.624 2.522 1.00 83.62 96 PRO A C 1
ATOM 729 O O . PRO A 1 96 ? 12.489 3.444 1.828 1.00 83.62 96 PRO A O 1
ATOM 732 N N . CYS A 1 97 ? 10.259 3.448 2.026 1.00 80.62 97 CYS A N 1
ATOM 733 C CA . CYS A 1 97 ? 10.033 2.992 0.650 1.00 80.62 97 CYS A CA 1
ATOM 734 C C . CYS A 1 97 ? 10.486 4.015 -0.398 1.00 80.62 97 CYS A C 1
ATOM 736 O O . CYS A 1 97 ? 10.900 3.598 -1.469 1.00 80.62 97 CYS A O 1
ATOM 738 N N . GLY A 1 98 ? 10.434 5.321 -0.112 1.00 77.38 98 GLY A N 1
ATOM 739 C CA . GLY A 1 98 ? 10.867 6.357 -1.060 1.00 77.38 98 GLY A CA 1
ATOM 740 C C . GLY A 1 98 ? 12.347 6.217 -1.443 1.00 77.38 98 GLY A C 1
A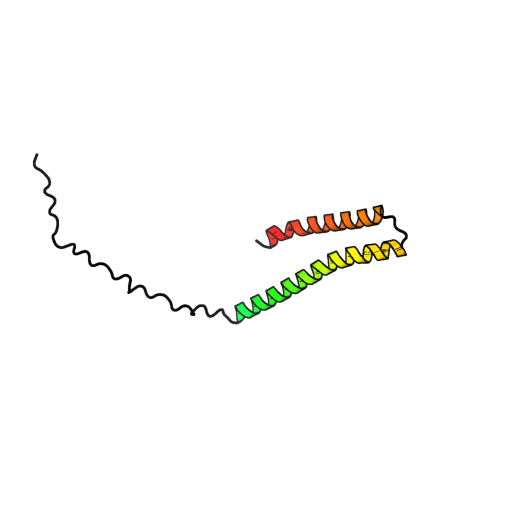TOM 741 O O . GLY A 1 98 ? 12.635 5.975 -2.609 1.00 77.38 98 GLY A O 1
ATOM 742 N N . PRO A 1 99 ? 13.278 6.271 -0.472 1.00 83.06 99 PRO A N 1
ATOM 743 C CA . PRO A 1 99 ? 14.705 6.062 -0.730 1.00 83.06 99 PRO A CA 1
ATOM 744 C C . PRO A 1 99 ? 15.076 4.649 -1.204 1.00 83.06 99 PRO A C 1
ATOM 746 O O . PRO A 1 99 ? 16.139 4.470 -1.777 1.00 83.06 99 PRO A O 1
ATOM 749 N N . LEU A 1 100 ? 14.249 3.632 -0.928 1.00 75.12 100 LEU A N 1
ATOM 750 C CA . LEU A 1 100 ? 14.468 2.256 -1.405 1.00 75.12 100 LEU A CA 1
ATOM 751 C C . LEU A 1 100 ? 14.071 2.049 -2.877 1.00 75.12 100 LEU A C 1
ATOM 753 O O . LEU A 1 100 ? 14.447 1.031 -3.458 1.00 75.12 100 LEU A O 1
ATOM 757 N N . LEU A 1 101 ? 13.250 2.941 -3.438 1.00 75.62 101 LEU A N 1
ATOM 758 C CA . LEU A 1 101 ? 12.723 2.844 -4.803 1.00 75.62 101 LEU A CA 1
ATOM 759 C C . LEU A 1 101 ? 13.451 3.751 -5.810 1.00 75.62 101 LEU A C 1
ATOM 761 O O . LEU A 1 101 ? 13.264 3.535 -7.009 1.00 75.62 101 LEU A O 1
ATOM 765 N N . ASP A 1 102 ? 14.216 4.738 -5.333 1.00 67.88 102 ASP A N 1
ATOM 766 C CA . ASP A 1 102 ? 15.123 5.589 -6.128 1.00 67.88 102 ASP A CA 1
ATOM 767 C C . ASP A 1 102 ? 16.414 4.831 -6.496 1.00 67.88 102 ASP A C 1
ATOM 769 O O . ASP A 1 102 ? 16.827 4.891 -7.678 1.00 67.88 102 ASP A O 1
#

InterPro domains:
  IPR011701 Major facilitator superfamily [PF07690] (47-102)
  IPR020846 Major facilitator superfamily domain [PS50850] (43-102)
  IPR036259 MFS transporter superfamily [G3DSA:1.20.1250.20] (32-102)
  IPR036259 MFS transporter superfamily [SSF103473] (30-102)

pLDDT: mean 74.22, std 12.71, range [46.69, 95.81]

Secondary structure (DSSP, 8-state):
---------TT-------GGGS-PPPTT-----HHHHHHHHHHHHHHHHHHHHHHHHHHHHHHHHHHHHHHHT--HHHHHHHHHHHHHHHHHHHTTHHHHH-